Protein AF-A0A285N3L3-F1 (afdb_monomer_lite)

Organism: NCBI:txid198703

Sequence (68 aa):
MIYILLTLGIIIGVYAIFNNIGGIFSALSIKDPTLMSVKLLQSLLPVIAGAVILYVSATNLYDIIKKK

Foldseek 3Di:
DLLVVLVVLLVQLVCLQVVQVVQLVVLVPDPDPVSSVVSNCVSVVSNVVSPVSNVVSVVVNVCVVVVD

pLDDT: mean 93.03, std 6.08, range [55.16, 97.94]

Structure (mmCIF, N/CA/C/O backbone):
data_AF-A0A285N3L3-F1
#
_entry.id   AF-A0A285N3L3-F1
#
loop_
_atom_site.group_PDB
_atom_site.id
_atom_site.type_symbol
_atom_site.label_atom_id
_atom_site.label_alt_id
_atom_site.label_comp_id
_atom_site.label_asym_id
_atom_site.label_entity_id
_atom_site.label_seq_id
_atom_site.pdbx_PDB_ins_code
_atom_site.Cartn_x
_atom_site.Cartn_y
_atom_site.Cartn_z
_atom_site.occupancy
_atom_site.B_iso_or_equiv
_atom_site.auth_seq_id
_atom_site.auth_comp_id
_atom_site.auth_asym_id
_atom_site.auth_atom_id
_atom_site.pdbx_PDB_model_num
ATOM 1 N N . MET A 1 1 ? -5.288 -3.446 21.927 1.00 74.44 1 MET A N 1
ATOM 2 C CA . MET A 1 1 ? -4.669 -4.409 20.989 1.00 74.44 1 MET A CA 1
ATOM 3 C C . MET A 1 1 ? -5.131 -4.189 19.547 1.00 74.44 1 MET A C 1
ATOM 5 O O . MET A 1 1 ? -4.287 -3.897 18.717 1.00 74.44 1 MET A O 1
ATOM 9 N N . ILE A 1 2 ? -6.440 -4.210 19.250 1.00 86.62 2 ILE A N 1
ATOM 10 C CA . ILE A 1 2 ? -6.972 -4.007 17.881 1.00 86.62 2 ILE A CA 1
ATOM 11 C C . ILE A 1 2 ? -6.593 -2.655 17.248 1.00 86.62 2 ILE A C 1
ATOM 13 O O . ILE A 1 2 ? -6.137 -2.636 16.113 1.00 86.62 2 ILE A O 1
ATOM 17 N N . TYR A 1 3 ? -6.688 -1.540 17.982 1.00 88.38 3 TYR A N 1
ATOM 18 C CA . TYR A 1 3 ? -6.295 -0.219 17.461 1.00 88.38 3 TYR A CA 1
ATOM 19 C C . TYR A 1 3 ? -4.835 -0.178 16.991 1.00 88.38 3 TYR A C 1
ATOM 21 O O . TYR A 1 3 ? -4.549 0.359 15.933 1.00 88.38 3 TYR A O 1
ATOM 29 N N . ILE A 1 4 ? -3.920 -0.801 17.744 1.00 92.44 4 ILE A N 1
ATOM 30 C CA . ILE A 1 4 ? -2.491 -0.849 17.403 1.00 92.44 4 ILE A CA 1
ATOM 31 C C . ILE A 1 4 ? -2.282 -1.650 16.114 1.00 92.44 4 ILE A C 1
ATOM 33 O O . ILE A 1 4 ? -1.554 -1.204 15.236 1.00 92.44 4 ILE A O 1
ATOM 37 N N . LEU A 1 5 ? -2.955 -2.797 15.973 1.00 93.44 5 LEU A N 1
ATOM 38 C CA . LEU A 1 5 ? -2.872 -3.625 14.766 1.00 93.44 5 LEU A CA 1
ATOM 39 C C . LEU A 1 5 ? -3.395 -2.890 13.525 1.00 93.44 5 LEU A C 1
ATOM 41 O O . LEU A 1 5 ? -2.775 -2.968 12.470 1.00 93.44 5 LEU A O 1
ATOM 45 N N . LEU A 1 6 ? -4.493 -2.143 13.652 1.00 93.69 6 LEU A N 1
ATOM 46 C CA . LEU A 1 6 ? -5.056 -1.372 12.541 1.00 93.69 6 LEU A CA 1
ATOM 47 C C . LEU A 1 6 ? -4.170 -0.178 12.174 1.00 93.69 6 LEU A C 1
ATOM 49 O O . LEU A 1 6 ? -3.926 0.054 10.994 1.00 93.69 6 LEU A O 1
ATOM 53 N N . THR A 1 7 ? -3.616 0.532 13.160 1.00 94.81 7 THR A N 1
ATOM 54 C CA . THR A 1 7 ? -2.638 1.599 12.906 1.00 94.81 7 THR A CA 1
ATOM 55 C C . THR A 1 7 ? -1.390 1.054 12.210 1.00 94.81 7 THR A C 1
ATOM 57 O O . THR A 1 7 ? -0.920 1.654 11.246 1.00 94.81 7 THR A O 1
ATOM 60 N N . LEU A 1 8 ? -0.882 -0.110 12.630 1.00 95.75 8 LEU A N 1
ATOM 61 C CA . LEU A 1 8 ? 0.220 -0.786 11.940 1.00 95.75 8 LEU A CA 1
ATOM 62 C C . LEU A 1 8 ? -0.165 -1.190 10.513 1.00 95.75 8 LEU A C 1
ATOM 64 O O . LEU A 1 8 ? 0.625 -0.976 9.600 1.00 95.75 8 LEU A O 1
ATOM 68 N N . GLY A 1 9 ? -1.378 -1.703 10.301 1.00 95.75 9 GLY A N 1
ATOM 69 C CA . GLY A 1 9 ? -1.903 -2.005 8.969 1.00 95.75 9 GLY A CA 1
ATOM 70 C C . GLY A 1 9 ? -1.905 -0.779 8.054 1.00 95.75 9 GLY A C 1
ATOM 71 O O . GLY A 1 9 ? -1.419 -0.854 6.928 1.00 95.75 9 GLY A O 1
ATOM 72 N N . ILE A 1 10 ? -2.344 0.379 8.555 1.00 97.38 10 ILE A N 1
ATOM 73 C CA . ILE A 1 10 ? -2.286 1.646 7.809 1.00 97.38 10 ILE A CA 1
ATOM 74 C C . ILE A 1 10 ? -0.836 1.995 7.457 1.00 97.38 10 ILE A C 1
ATOM 76 O O . ILE A 1 10 ? -0.551 2.262 6.293 1.00 97.38 10 ILE A O 1
ATOM 80 N N . ILE A 1 11 ? 0.087 1.946 8.423 1.00 97.75 11 ILE A N 1
ATOM 81 C CA . ILE A 1 11 ? 1.508 2.262 8.195 1.00 97.75 11 ILE A CA 1
ATOM 82 C C . ILE A 1 11 ? 2.119 1.329 7.142 1.00 97.75 11 ILE A C 1
ATOM 84 O O . ILE A 1 11 ? 2.792 1.800 6.227 1.00 97.75 11 ILE A O 1
ATOM 88 N N . ILE A 1 12 ? 1.858 0.023 7.232 1.00 96.94 12 ILE A N 1
ATOM 89 C CA . ILE A 1 12 ? 2.340 -0.979 6.271 1.00 96.94 12 ILE A CA 1
ATOM 90 C C . ILE A 1 12 ? 1.758 -0.713 4.879 1.00 96.94 12 ILE A C 1
ATOM 92 O O . ILE A 1 12 ? 2.492 -0.752 3.892 1.00 96.94 12 ILE A O 1
ATOM 96 N N . GLY A 1 13 ? 0.460 -0.410 4.793 1.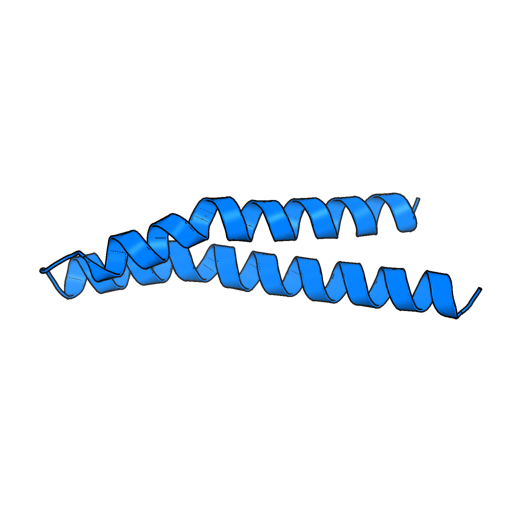00 97.19 13 GLY A N 1
ATOM 97 C CA . GLY A 1 13 ? -0.206 -0.086 3.534 1.00 97.19 13 GLY A CA 1
ATOM 98 C C . GLY A 1 13 ? 0.378 1.162 2.871 1.00 97.19 13 GLY A C 1
ATOM 99 O O . GLY A 1 13 ? 0.739 1.119 1.695 1.00 97.19 13 GLY A O 1
ATOM 100 N N . VAL A 1 14 ? 0.560 2.243 3.641 1.00 97.81 14 VAL A N 1
ATOM 101 C CA . VAL A 1 14 ? 1.247 3.466 3.190 1.00 97.81 14 VAL A CA 1
ATOM 102 C C . VAL A 1 14 ? 2.651 3.120 2.694 1.00 97.81 14 VAL A C 1
ATOM 104 O O . VAL A 1 14 ? 3.008 3.455 1.566 1.00 97.81 14 VAL A O 1
ATOM 107 N N . TYR A 1 15 ? 3.440 2.415 3.504 1.00 97.44 15 TYR A N 1
ATOM 108 C CA . TYR A 1 15 ? 4.819 2.067 3.171 1.00 97.44 15 TYR A CA 1
ATOM 109 C C . TYR A 1 15 ? 4.917 1.275 1.860 1.00 97.44 15 TYR A C 1
ATOM 111 O O . TYR A 1 15 ? 5.716 1.621 0.990 1.00 97.44 15 TYR A O 1
ATOM 119 N N . ALA A 1 16 ? 4.066 0.263 1.674 1.00 95.94 16 ALA A N 1
ATOM 120 C CA . ALA A 1 16 ? 4.036 -0.539 0.455 1.00 95.94 16 ALA A CA 1
ATOM 121 C C . ALA A 1 16 ? 3.730 0.306 -0.794 1.00 95.94 16 ALA A C 1
ATOM 123 O O . ALA A 1 16 ? 4.383 0.119 -1.824 1.00 95.94 16 ALA A O 1
ATOM 124 N N . ILE A 1 17 ? 2.797 1.261 -0.696 1.00 97.31 17 ILE A N 1
ATOM 125 C CA . ILE A 1 17 ? 2.474 2.184 -1.792 1.00 97.31 17 ILE A CA 1
ATOM 126 C C . ILE A 1 17 ? 3.686 3.058 -2.114 1.00 97.31 17 ILE A C 1
ATOM 128 O O . ILE A 1 17 ? 4.184 3.028 -3.238 1.00 97.31 17 ILE A O 1
ATOM 132 N N . PHE A 1 18 ? 4.194 3.812 -1.137 1.00 96.38 18 PHE A N 1
ATOM 133 C CA . PHE A 1 18 ? 5.260 4.789 -1.377 1.00 96.38 18 PHE A CA 1
ATOM 134 C C . PHE A 1 18 ? 6.568 4.142 -1.838 1.00 96.38 18 PHE A C 1
ATOM 136 O O . PHE A 1 18 ? 7.264 4.711 -2.677 1.00 96.38 18 PHE A O 1
ATOM 143 N N . ASN A 1 19 ? 6.877 2.935 -1.363 1.00 95.81 19 ASN A N 1
ATOM 144 C CA . ASN A 1 19 ? 8.094 2.231 -1.757 1.00 95.81 19 ASN A CA 1
ATOM 145 C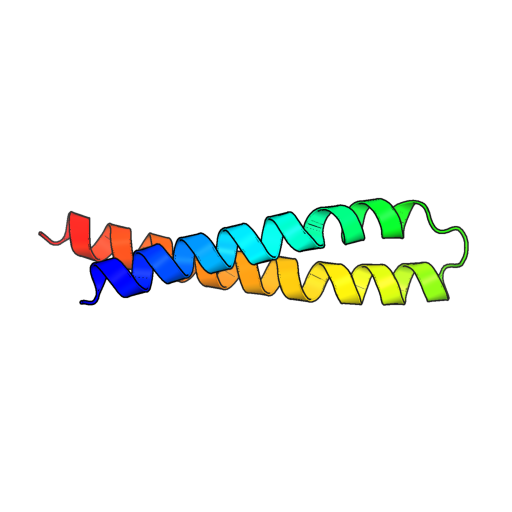 C . ASN A 1 19 ? 8.055 1.715 -3.208 1.00 95.81 19 ASN A C 1
ATOM 147 O O . ASN A 1 19 ? 9.100 1.528 -3.822 1.00 95.81 19 ASN A O 1
ATOM 151 N N . ASN A 1 20 ? 6.863 1.492 -3.774 1.00 94.88 20 ASN A N 1
ATOM 152 C CA . ASN A 1 20 ? 6.712 0.873 -5.096 1.00 94.88 20 ASN A CA 1
ATOM 153 C C . ASN A 1 20 ? 6.118 1.813 -6.157 1.00 94.88 20 ASN A C 1
ATOM 155 O O . ASN A 1 20 ? 6.273 1.558 -7.352 1.00 94.88 20 ASN A O 1
ATOM 159 N N . ILE A 1 21 ? 5.506 2.935 -5.763 1.00 93.44 21 ILE A N 1
ATOM 160 C CA . ILE A 1 21 ? 4.899 3.890 -6.702 1.00 93.44 21 ILE A CA 1
ATOM 161 C C . ILE A 1 21 ? 5.932 4.504 -7.660 1.00 93.44 21 ILE A C 1
ATOM 163 O O . ILE A 1 21 ? 5.657 4.666 -8.847 1.00 93.44 21 ILE A O 1
ATOM 167 N N . GLY A 1 22 ? 7.162 4.746 -7.187 1.00 91.06 22 GLY A N 1
ATOM 168 C CA . GLY A 1 22 ? 8.282 5.177 -8.032 1.00 91.06 22 GLY A CA 1
ATOM 169 C C . GLY A 1 22 ? 8.627 4.163 -9.129 1.00 91.06 22 GLY A C 1
ATOM 170 O O . GLY A 1 22 ? 8.985 4.544 -10.244 1.00 91.06 22 GLY A O 1
ATOM 171 N N . GLY A 1 23 ? 8.441 2.870 -8.847 1.00 90.75 23 GLY A N 1
ATOM 172 C CA . GLY A 1 23 ? 8.614 1.786 -9.809 1.00 90.75 23 GLY A CA 1
ATOM 173 C C . GLY A 1 23 ? 7.647 1.886 -10.989 1.00 90.75 23 GLY A C 1
ATOM 174 O O . GLY A 1 23 ? 8.080 1.715 -12.130 1.00 90.75 23 GLY A O 1
ATOM 175 N N . ILE A 1 24 ? 6.391 2.280 -10.740 1.00 91.81 24 ILE A N 1
ATOM 176 C CA . ILE A 1 24 ? 5.366 2.497 -11.777 1.00 91.81 24 ILE A CA 1
ATOM 177 C C . ILE A 1 24 ? 5.795 3.624 -12.719 1.00 91.81 24 ILE A C 1
ATOM 179 O O . ILE A 1 24 ? 5.839 3.426 -13.932 1.00 91.81 24 ILE A O 1
ATOM 183 N N . PHE A 1 25 ? 6.187 4.779 -12.174 1.00 92.06 25 PHE A N 1
ATOM 184 C CA . PHE A 1 25 ? 6.667 5.898 -12.992 1.00 92.06 25 PHE A CA 1
ATOM 185 C C . PHE A 1 25 ? 7.934 5.532 -13.771 1.00 92.06 25 PHE A C 1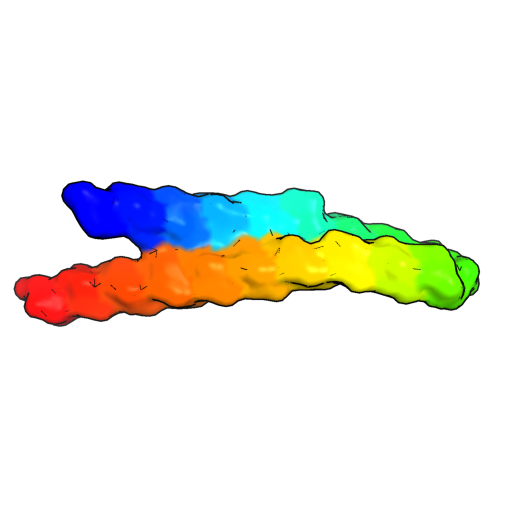
ATOM 187 O O . PHE A 1 25 ? 8.061 5.871 -14.944 1.00 92.06 25 PHE A O 1
ATOM 194 N N . SER A 1 26 ? 8.847 4.778 -13.152 1.00 90.56 26 SER A N 1
ATOM 195 C CA . SER A 1 26 ? 10.069 4.323 -13.819 1.00 90.56 26 SER A CA 1
ATOM 196 C C . SER A 1 26 ? 9.806 3.320 -14.946 1.00 90.56 26 SER A C 1
ATOM 198 O O . SER A 1 26 ? 10.591 3.256 -15.889 1.00 90.56 26 SER A O 1
ATOM 200 N N . ALA A 1 27 ? 8.732 2.529 -14.853 1.00 89.56 27 ALA A N 1
ATOM 201 C CA . ALA A 1 27 ? 8.361 1.563 -15.879 1.00 89.5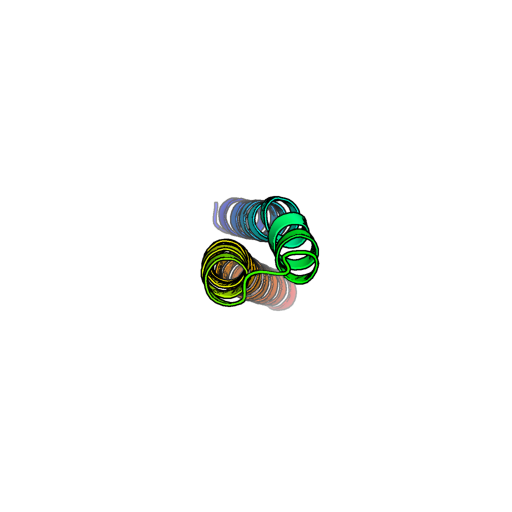6 27 ALA A CA 1
ATOM 202 C C . ALA A 1 27 ? 7.862 2.269 -17.145 1.00 89.56 27 ALA A C 1
ATOM 204 O O . ALA A 1 27 ? 8.230 1.862 -18.241 1.00 89.56 27 ALA A O 1
ATOM 205 N N . LEU A 1 28 ? 7.119 3.373 -17.001 1.00 88.12 28 LEU A N 1
ATOM 206 C CA . LEU A 1 28 ? 6.602 4.164 -18.127 1.00 88.12 28 LEU A CA 1
ATOM 207 C C . LEU A 1 28 ? 7.701 4.836 -18.970 1.00 88.12 28 LEU A C 1
ATOM 209 O O . LEU A 1 28 ? 7.456 5.202 -20.115 1.00 88.12 28 LEU A O 1
ATOM 213 N N . SER A 1 29 ? 8.913 4.973 -18.430 1.00 91.19 29 SER A N 1
ATOM 214 C CA . SER A 1 29 ? 10.073 5.511 -19.154 1.00 91.19 29 SER A CA 1
ATOM 215 C C . SER A 1 29 ? 10.844 4.451 -19.958 1.00 91.19 29 SER A C 1
ATOM 217 O O . SER A 1 29 ? 11.814 4.787 -20.642 1.00 91.19 29 SER A O 1
ATOM 219 N N . ILE A 1 30 ? 10.467 3.169 -19.869 1.00 92.88 30 ILE A N 1
ATOM 220 C CA . ILE A 1 30 ? 11.149 2.069 -20.564 1.00 92.88 30 ILE A CA 1
ATOM 221 C C . ILE A 1 30 ? 10.626 1.961 -21.999 1.00 92.88 30 ILE A C 1
ATOM 223 O O . ILE A 1 30 ? 9.429 1.839 -22.229 1.00 92.88 30 ILE A O 1
ATOM 227 N N . LYS A 1 31 ? 11.544 1.962 -22.973 1.00 91.06 31 LYS A N 1
ATOM 228 C CA . LYS A 1 31 ? 11.210 1.845 -24.404 1.00 91.06 31 LYS A CA 1
ATOM 229 C C . LYS A 1 31 ? 10.868 0.420 -24.844 1.00 91.06 31 LYS A C 1
ATOM 231 O O . LYS A 1 31 ? 10.117 0.251 -25.796 1.00 91.06 31 LYS A O 1
ATOM 236 N N . ASP A 1 32 ? 11.447 -0.587 -24.191 1.00 94.31 32 ASP A N 1
ATOM 237 C CA . ASP A 1 32 ? 11.152 -1.991 -24.476 1.00 94.31 32 ASP A CA 1
ATOM 238 C C . ASP A 1 32 ? 9.803 -2.378 -23.839 1.00 94.31 32 ASP A C 1
ATOM 240 O O . ASP A 1 32 ? 9.680 -2.350 -22.609 1.00 94.31 32 ASP A O 1
ATOM 244 N N . PRO A 1 33 ? 8.792 -2.752 -24.642 1.00 90.44 33 PRO A N 1
ATOM 245 C CA . PRO A 1 33 ? 7.447 -3.031 -24.146 1.00 90.44 33 PRO A CA 1
ATOM 246 C C . PRO A 1 33 ? 7.392 -4.254 -23.220 1.00 90.44 33 PRO A C 1
ATOM 248 O O . PRO A 1 33 ? 6.595 -4.282 -22.278 1.00 90.44 33 PRO A O 1
ATOM 251 N N . THR A 1 34 ? 8.259 -5.245 -23.433 1.00 92.94 34 THR A N 1
ATOM 252 C CA . THR A 1 34 ? 8.311 -6.452 -22.601 1.00 92.94 34 THR A CA 1
ATOM 253 C C . THR A 1 34 ? 8.857 -6.095 -21.224 1.00 92.94 34 THR A C 1
ATOM 255 O O . THR A 1 34 ? 8.216 -6.371 -20.209 1.00 92.94 34 THR A O 1
ATOM 258 N N . LEU A 1 35 ? 9.990 -5.390 -21.175 1.00 90.12 35 LEU A N 1
ATOM 259 C CA . LEU A 1 35 ? 10.606 -4.950 -19.918 1.00 90.12 35 LEU A CA 1
ATOM 260 C C . LEU A 1 35 ? 9.740 -3.927 -19.170 1.00 90.12 35 LEU A C 1
ATOM 262 O O . LEU A 1 35 ? 9.656 -3.977 -17.940 1.00 90.12 35 LEU A O 1
ATOM 266 N N . MET A 1 36 ? 9.063 -3.037 -19.901 1.00 94.12 36 M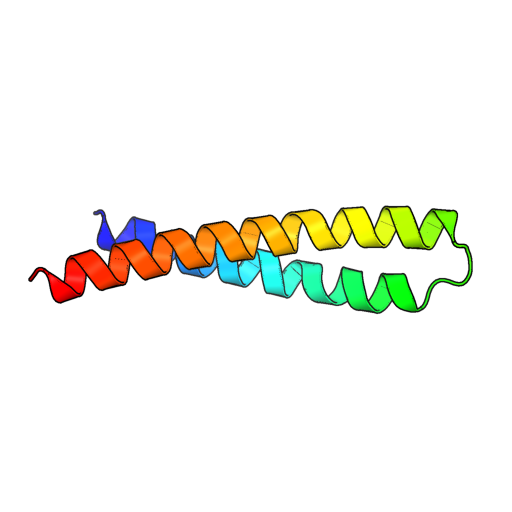ET A N 1
ATOM 267 C CA . MET A 1 36 ? 8.075 -2.117 -19.340 1.00 94.12 36 MET A CA 1
ATOM 268 C C . MET A 1 36 ? 6.974 -2.893 -18.617 1.00 94.12 36 MET A C 1
ATOM 270 O O . MET A 1 36 ? 6.719 -2.629 -17.444 1.00 94.12 36 MET A O 1
ATOM 274 N N . SER A 1 37 ? 6.341 -3.857 -19.293 1.00 91.56 37 SER A N 1
ATOM 275 C CA . SER A 1 37 ? 5.210 -4.607 -18.734 1.00 91.56 37 SER A CA 1
ATOM 276 C C . SER A 1 37 ? 5.585 -5.373 -17.461 1.00 91.56 37 SER A C 1
ATOM 278 O O . SER A 1 37 ? 4.862 -5.297 -16.468 1.00 91.56 37 SER A O 1
ATOM 280 N N . VAL A 1 38 ? 6.753 -6.023 -17.443 1.00 93.00 38 VAL A N 1
ATOM 281 C CA . VAL A 1 38 ? 7.252 -6.768 -16.276 1.00 93.00 38 VAL A CA 1
ATOM 282 C C . VAL A 1 38 ? 7.483 -5.833 -15.093 1.00 93.00 38 VAL A C 1
ATOM 284 O O . VAL A 1 38 ? 7.005 -6.097 -13.989 1.00 93.00 38 VAL A O 1
ATOM 287 N N . LYS A 1 39 ? 8.172 -4.708 -15.314 1.00 91.31 39 LYS A N 1
ATOM 288 C CA . LYS A 1 39 ? 8.485 -3.756 -14.242 1.00 91.31 39 LYS A CA 1
ATOM 289 C C . LYS A 1 39 ? 7.241 -3.033 -13.728 1.00 91.31 39 LYS A C 1
ATOM 291 O O . LYS A 1 39 ? 7.123 -2.773 -12.528 1.00 91.31 39 LYS A O 1
ATOM 296 N N . LEU A 1 40 ? 6.302 -2.740 -14.627 1.00 93.75 40 LEU A N 1
ATOM 297 C CA . LEU A 1 40 ? 5.008 -2.164 -14.288 1.00 93.75 40 LEU A CA 1
ATOM 298 C C . LEU A 1 40 ? 4.227 -3.130 -13.391 1.00 93.75 40 LEU A C 1
ATOM 300 O O . LEU A 1 40 ? 3.777 -2.717 -12.327 1.00 93.75 40 LEU A O 1
ATOM 304 N N . LEU A 1 41 ? 4.138 -4.413 -13.758 1.00 93.38 41 LEU A N 1
ATOM 305 C CA . LEU A 1 41 ? 3.441 -5.436 -12.972 1.00 93.38 41 LEU A CA 1
ATOM 306 C C . LEU A 1 41 ? 4.092 -5.644 -11.595 1.00 93.38 41 LEU A C 1
ATOM 308 O O . LEU A 1 41 ? 3.396 -5.679 -10.579 1.00 93.38 41 LEU A O 1
ATOM 312 N N . GLN A 1 42 ? 5.427 -5.710 -11.560 1.00 92.88 42 GLN A N 1
ATOM 313 C CA . GLN A 1 42 ? 6.212 -5.842 -10.330 1.00 92.88 42 GLN A CA 1
ATOM 314 C C . GLN A 1 42 ? 5.954 -4.687 -9.354 1.00 92.88 42 GLN A C 1
ATOM 316 O O . GLN A 1 42 ? 5.948 -4.901 -8.145 1.00 92.88 42 GLN A O 1
ATOM 321 N N . SER A 1 43 ? 5.727 -3.479 -9.871 1.00 93.62 43 SER A N 1
ATOM 322 C CA . SER A 1 43 ? 5.513 -2.274 -9.060 1.00 93.62 43 SER A CA 1
ATOM 323 C C . SER A 1 43 ? 4.036 -2.055 -8.710 1.00 93.62 43 SER A C 1
ATOM 325 O O . SER A 1 43 ? 3.720 -1.609 -7.609 1.00 93.62 43 SER A O 1
ATOM 327 N N . LEU A 1 44 ? 3.116 -2.395 -9.618 1.00 94.88 44 LEU A N 1
ATOM 328 C CA . LEU A 1 44 ? 1.667 -2.265 -9.424 1.00 94.88 44 LEU A CA 1
ATOM 329 C C . LEU A 1 44 ? 1.140 -3.200 -8.341 1.00 94.88 44 LEU A C 1
ATOM 331 O O . LEU A 1 44 ? 0.322 -2.775 -7.529 1.00 94.88 44 LEU A O 1
ATOM 335 N N . LEU A 1 45 ? 1.597 -4.454 -8.317 1.00 94.62 45 LEU A N 1
ATOM 336 C CA . LEU A 1 45 ? 1.095 -5.454 -7.372 1.00 94.62 45 LEU A CA 1
ATOM 337 C C . LEU A 1 45 ? 1.261 -5.013 -5.902 1.00 94.62 45 LEU A C 1
ATOM 339 O O . LEU A 1 45 ? 0.258 -4.987 -5.183 1.00 94.62 45 LEU A O 1
ATOM 343 N N . PRO A 1 46 ? 2.454 -4.586 -5.442 1.00 95.12 46 PRO A N 1
ATOM 344 C CA . PRO A 1 46 ? 2.627 -4.051 -4.094 1.00 95.12 46 PRO A CA 1
ATOM 345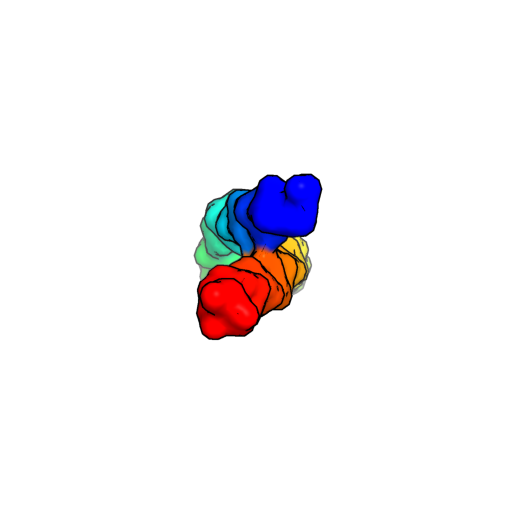 C C . PRO A 1 46 ? 1.811 -2.786 -3.814 1.00 95.12 46 PRO A C 1
ATOM 347 O O . PRO A 1 46 ? 1.327 -2.619 -2.697 1.00 95.12 46 PRO A O 1
ATOM 350 N N . VAL A 1 47 ? 1.638 -1.901 -4.804 1.00 96.81 47 VAL A N 1
ATOM 351 C CA . VAL A 1 47 ? 0.847 -0.668 -4.639 1.00 96.81 47 VAL A CA 1
ATOM 352 C C . VAL A 1 47 ? -0.629 -0.997 -4.422 1.00 96.81 47 VAL A C 1
ATOM 354 O O . VAL A 1 47 ? -1.244 -0.460 -3.502 1.00 96.81 47 VAL A O 1
ATOM 357 N N . ILE A 1 48 ? -1.188 -1.916 -5.213 1.00 96.69 48 ILE A N 1
ATOM 358 C CA . ILE A 1 48 ? -2.575 -2.373 -5.062 1.00 96.69 48 ILE A CA 1
ATOM 359 C C . ILE A 1 48 ? -2.755 -3.068 -3.710 1.00 96.69 48 ILE A C 1
ATOM 361 O O . ILE A 1 48 ? -3.682 -2.741 -2.970 1.00 96.69 48 ILE A O 1
ATOM 365 N N . ALA A 1 49 ? -1.849 -3.982 -3.351 1.00 96.75 49 ALA A N 1
ATOM 366 C CA . ALA A 1 49 ? -1.892 -4.660 -2.058 1.00 96.75 49 ALA A CA 1
ATOM 367 C C . ALA A 1 49 ? -1.825 -3.661 -0.888 1.00 96.75 49 ALA A C 1
ATOM 369 O O . ALA A 1 49 ? -2.630 -3.739 0.041 1.00 96.75 49 ALA A O 1
ATOM 370 N N . GLY A 1 50 ? -0.923 -2.677 -0.963 1.00 97.19 50 GLY A N 1
ATOM 371 C CA . GLY A 1 50 ? -0.803 -1.611 0.027 1.00 97.19 50 GLY A CA 1
ATOM 372 C C . GLY A 1 50 ? -2.073 -0.769 0.153 1.00 97.19 50 GLY A C 1
ATOM 373 O O . GLY A 1 50 ? -2.525 -0.510 1.269 1.00 97.19 50 GLY A O 1
ATOM 374 N N . ALA A 1 51 ? -2.700 -0.409 -0.971 1.00 97.44 51 ALA A N 1
ATOM 375 C CA . ALA A 1 51 ? -3.956 0.340 -0.992 1.00 97.44 51 ALA A CA 1
ATOM 376 C C . ALA A 1 51 ? -5.112 -0.434 -0.344 1.00 97.44 51 ALA A C 1
ATOM 378 O O . ALA A 1 51 ? -5.868 0.141 0.441 1.00 97.44 51 ALA A O 1
ATOM 379 N N . VAL A 1 52 ? -5.219 -1.740 -0.608 1.00 97.94 52 VAL A N 1
ATOM 380 C CA . VAL A 1 52 ? -6.237 -2.603 0.011 1.00 97.94 52 VAL A CA 1
ATOM 381 C C . VAL A 1 52 ? -6.031 -2.694 1.524 1.00 97.94 52 VAL A C 1
ATOM 383 O O . VAL A 1 52 ? -6.979 -2.482 2.280 1.00 97.94 52 VAL A O 1
ATOM 386 N N . ILE A 1 53 ? -4.801 -2.957 1.979 1.00 97.38 53 ILE A N 1
ATOM 387 C CA . ILE A 1 53 ? -4.480 -3.044 3.413 1.00 97.38 53 ILE A CA 1
ATOM 388 C C . ILE A 1 53 ? -4.796 -1.719 4.110 1.00 97.38 53 ILE A C 1
ATOM 390 O O . ILE A 1 53 ? -5.421 -1.717 5.174 1.00 97.38 53 ILE A O 1
ATOM 394 N N . LEU A 1 54 ? -4.398 -0.599 3.505 1.00 97.81 54 LEU A N 1
ATOM 395 C CA . LEU A 1 54 ? -4.653 0.737 4.030 1.00 97.81 54 LEU A CA 1
ATOM 396 C C . LEU A 1 54 ? -6.151 1.006 4.149 1.00 97.81 54 LEU A C 1
ATOM 398 O O . LEU A 1 54 ? -6.611 1.418 5.212 1.00 97.81 54 LEU A O 1
ATOM 402 N N . TYR A 1 55 ? -6.911 0.731 3.088 1.00 97.44 55 TYR A N 1
ATOM 403 C CA . TYR A 1 55 ? -8.353 0.948 3.055 1.00 97.44 55 TYR A CA 1
ATOM 404 C C . TYR A 1 55 ? -9.079 0.115 4.115 1.00 97.44 55 TYR A C 1
ATOM 406 O O . TYR A 1 55 ? -9.832 0.665 4.919 1.00 97.44 55 TYR A O 1
ATOM 414 N N . VAL A 1 56 ? -8.818 -1.193 4.175 1.00 97.12 56 VAL A N 1
ATOM 415 C CA . VAL A 1 56 ? -9.448 -2.098 5.152 1.00 97.12 56 VAL A CA 1
ATOM 416 C C . VAL A 1 56 ? -9.068 -1.715 6.583 1.00 97.12 56 VAL A C 1
ATOM 418 O O . VAL A 1 56 ? -9.909 -1.722 7.480 1.00 97.12 56 VAL A O 1
ATOM 421 N N . SER A 1 57 ? -7.809 -1.347 6.820 1.00 96.44 57 SER A N 1
ATOM 422 C CA . SER A 1 57 ? -7.356 -0.979 8.165 1.00 96.44 57 SER A CA 1
ATOM 423 C C . SER A 1 57 ? -7.948 0.358 8.615 1.00 96.44 57 SER A C 1
ATOM 425 O O . SER A 1 57 ? -8.407 0.474 9.751 1.00 96.44 57 SER A O 1
ATOM 427 N N . ALA A 1 58 ? -7.990 1.351 7.722 1.00 95.88 58 ALA A N 1
ATOM 428 C CA . ALA A 1 58 ? -8.559 2.667 7.998 1.00 95.88 58 ALA A CA 1
ATOM 429 C C . ALA A 1 58 ? -10.077 2.617 8.206 1.00 95.88 58 ALA A C 1
ATOM 431 O O . ALA A 1 58 ? -10.575 3.223 9.152 1.00 95.88 58 ALA A O 1
ATOM 432 N N . THR A 1 59 ? -10.805 1.874 7.367 1.00 96.38 59 THR A N 1
ATOM 433 C CA . THR A 1 59 ? -12.264 1.705 7.498 1.00 96.38 59 THR A CA 1
ATOM 434 C C . THR A 1 59 ? -12.632 1.004 8.801 1.00 96.38 59 THR A C 1
ATOM 436 O O . THR A 1 59 ? -13.441 1.527 9.562 1.00 96.38 59 THR A O 1
ATOM 439 N N . ASN A 1 60 ? -11.967 -0.106 9.132 1.00 95.12 60 ASN A N 1
ATOM 440 C CA . ASN A 1 60 ? -12.190 -0.794 10.404 1.00 95.12 60 ASN A CA 1
ATOM 441 C C . ASN A 1 60 ? -11.848 0.088 11.612 1.00 95.12 60 ASN A C 1
ATOM 443 O O . ASN A 1 60 ? -12.574 0.086 12.605 1.00 95.12 60 ASN A O 1
ATOM 447 N N . LEU A 1 61 ? -10.758 0.859 11.544 1.00 94.12 61 LEU A N 1
ATOM 448 C CA . LEU A 1 61 ? -10.384 1.771 12.624 1.00 94.12 61 LEU A CA 1
ATOM 449 C C . LEU A 1 61 ? -11.423 2.884 12.796 1.00 94.12 61 LEU A C 1
ATOM 451 O O . LEU A 1 61 ? -11.829 3.169 13.922 1.00 94.12 61 LEU A O 1
ATOM 455 N N . TYR A 1 62 ? -11.879 3.472 11.689 1.00 94.00 62 TYR A N 1
ATOM 456 C CA . TYR A 1 62 ? -12.930 4.484 11.681 1.00 94.00 62 TYR A CA 1
ATOM 457 C C . TYR A 1 62 ? -14.231 3.950 12.283 1.00 94.00 62 TYR A C 1
ATOM 459 O O . TYR A 1 62 ? -14.796 4.590 13.167 1.00 94.00 62 TYR A O 1
ATOM 467 N N . ASP A 1 63 ? -14.672 2.760 11.876 1.00 93.94 63 ASP A N 1
ATOM 468 C CA . ASP A 1 63 ? -15.897 2.146 12.386 1.00 93.94 63 ASP A CA 1
ATOM 469 C C . ASP A 1 63 ? -15.821 1.860 13.884 1.00 93.94 63 ASP A C 1
ATOM 471 O O . ASP A 1 63 ? -16.794 2.076 14.605 1.00 93.94 63 ASP A O 1
ATOM 475 N N . ILE A 1 64 ? -14.670 1.400 14.374 1.00 91.88 64 ILE A N 1
ATOM 476 C CA . ILE A 1 64 ? -14.462 1.157 15.803 1.00 91.88 64 ILE A CA 1
ATOM 477 C C . ILE A 1 64 ? -14.508 2.469 16.595 1.00 91.88 64 ILE A C 1
ATOM 479 O O . ILE A 1 64 ? -15.089 2.499 17.678 1.00 91.88 64 ILE A O 1
ATOM 483 N N . ILE A 1 65 ? -13.899 3.537 16.073 1.00 91.38 65 ILE A N 1
ATOM 484 C CA . ILE A 1 65 ? -13.913 4.857 16.717 1.00 91.38 65 ILE A CA 1
ATOM 485 C C . ILE A 1 65 ? -15.327 5.444 16.702 1.00 91.38 65 ILE A C 1
ATOM 487 O O . ILE A 1 65 ? -15.755 5.992 17.706 1.00 91.38 65 ILE A O 1
ATOM 491 N N . LYS A 1 66 ? -16.057 5.306 15.590 1.00 89.81 66 LYS A N 1
ATOM 492 C CA . LYS A 1 66 ? -17.407 5.856 15.412 1.00 89.81 66 LYS A CA 1
ATOM 493 C C . LYS A 1 66 ? -18.486 5.102 16.192 1.00 89.81 66 LYS A C 1
ATOM 495 O O . LYS A 1 66 ? -19.501 5.691 16.543 1.00 89.81 66 LYS A O 1
ATOM 500 N N . LYS A 1 67 ? -18.320 3.792 16.395 1.00 80.38 67 LYS A N 1
ATOM 501 C CA . LYS A 1 67 ? -19.245 2.963 17.190 1.00 80.38 67 LYS A CA 1
ATOM 502 C C . LYS A 1 67 ? -19.025 3.099 18.703 1.00 80.38 67 LYS A C 1
ATOM 504 O O . LYS A 1 67 ? -19.783 2.499 19.462 1.00 80.38 67 LYS A O 1
ATOM 509 N N . LYS A 1 68 ? -17.989 3.823 19.123 1.00 55.16 68 LYS A N 1
ATOM 510 C CA . LYS A 1 68 ? -17.758 4.242 20.507 1.00 55.16 68 LYS A CA 1
ATOM 511 C C . LYS A 1 68 ? -18.390 5.601 20.765 1.00 55.16 68 LYS A C 1
ATOM 513 O O . LYS A 1 68 ? -18.807 5.797 21.924 1.00 55.16 68 LYS A O 1
#

Radius of gyration: 15.59 Å; chains: 1; bounding box: 30×13×46 Å

Secondary structure (DSSP, 8-state):
-HHHHHHHHHHHHHHHHHHHHHHHHHHHT-SSHHHHHHHHHHHHHHHHHHHHHHHHHHHHHHHHHHT-